Protein AF-A0A975HCL4-F1 (afdb_monomer)

Solvent-accessible surface area (backbone atoms only — not comparable to full-atom values): 9875 Å² total; per-residue (Å²): 139,71,72,48,76,46,74,58,55,77,85,45,48,69,55,52,44,48,46,50,37,54,45,48,26,65,75,67,72,39,90,87,66,84,55,77,60,92,69,58,70,53,54,41,72,42,98,68,74,24,34,34,41,32,34,24,56,88,92,40,76,48,29,41,38,36,38,42,61,40,71,93,77,39,29,35,34,49,70,57,72,40,60,43,82,95,57,55,96,69,57,57,66,62,51,54,53,50,53,52,50,54,48,34,54,74,73,70,34,45,28,39,36,35,73,40,50,67,87,40,54,70,57,51,54,51,42,46,74,74,60,35,38,85,73,46,81,68,84,64,31,33,38,30,39,31,77,53,84,72,92,65,95,70,78,94,82,86,72,74,69,92,67,74,77,132

Structure (mmCIF, N/CA/C/O backbone):
data_AF-A0A975HCL4-F1
#
_entry.id   AF-A0A975HCL4-F1
#
loop_
_atom_site.group_PDB
_atom_site.id
_atom_site.type_symbol
_atom_site.label_atom_id
_atom_site.label_alt_id
_atom_site.label_comp_id
_atom_site.label_asym_id
_atom_site.label_entity_id
_atom_site.label_seq_id
_atom_site.pdbx_PDB_ins_code
_atom_site.Cartn_x
_atom_site.Cartn_y
_atom_site.Cartn_z
_atom_site.occupancy
_atom_site.B_iso_or_equiv
_atom_site.auth_seq_id
_atom_site.auth_comp_id
_atom_site.auth_asym_id
_atom_site.auth_atom_id
_atom_site.pdbx_PDB_model_num
ATOM 1 N N . MET A 1 1 ? -18.524 -8.996 10.691 1.00 64.31 1 MET A N 1
ATOM 2 C CA . MET A 1 1 ? -18.071 -7.598 10.540 1.00 64.31 1 MET A CA 1
ATOM 3 C C . MET A 1 1 ? -17.469 -7.561 9.168 1.00 64.31 1 MET A C 1
ATOM 5 O O . MET A 1 1 ? -16.459 -8.226 8.964 1.00 64.31 1 MET A O 1
ATOM 9 N N . ASP A 1 2 ? -18.144 -6.892 8.248 1.00 88.94 2 ASP A N 1
ATOM 10 C CA 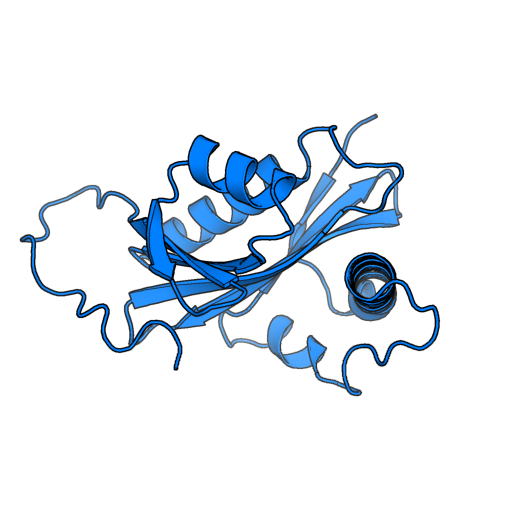. ASP A 1 2 ? -17.809 -6.995 6.836 1.00 88.94 2 ASP A CA 1
ATOM 11 C C . ASP A 1 2 ? -17.043 -5.738 6.450 1.00 88.94 2 ASP A C 1
ATOM 13 O O . ASP A 1 2 ? -17.482 -4.623 6.734 1.00 88.94 2 ASP A O 1
ATOM 17 N N . PHE A 1 3 ? -15.860 -5.943 5.879 1.00 96.25 3 PHE A N 1
ATOM 18 C CA . PHE A 1 3 ? -15.028 -4.864 5.373 1.00 96.25 3 PHE A CA 1
ATOM 19 C C . PHE A 1 3 ? -15.381 -4.604 3.912 1.00 96.25 3 PHE A C 1
ATOM 21 O O . PHE A 1 3 ? -15.496 -5.550 3.128 1.00 96.25 3 PHE A O 1
ATOM 28 N N . VAL A 1 4 ? -15.514 -3.334 3.547 1.00 97.31 4 VAL A N 1
ATOM 29 C CA . VAL A 1 4 ? -15.662 -2.904 2.152 1.00 97.31 4 VAL A CA 1
ATOM 30 C C . VAL A 1 4 ? -14.304 -2.430 1.655 1.00 97.31 4 VAL A C 1
ATOM 32 O O . VAL A 1 4 ? -13.605 -1.721 2.368 1.00 97.31 4 VAL A O 1
ATOM 35 N N . TYR A 1 5 ? -13.919 -2.832 0.446 1.00 98.38 5 TYR A N 1
ATOM 36 C CA . TYR A 1 5 ? -12.648 -2.442 -0.160 1.00 98.38 5 TYR A CA 1
ATOM 37 C C . TYR A 1 5 ? -12.920 -1.658 -1.434 1.00 98.38 5 TYR A C 1
ATOM 39 O O . TYR A 1 5 ? -13.691 -2.111 -2.282 1.00 98.38 5 TYR A O 1
ATO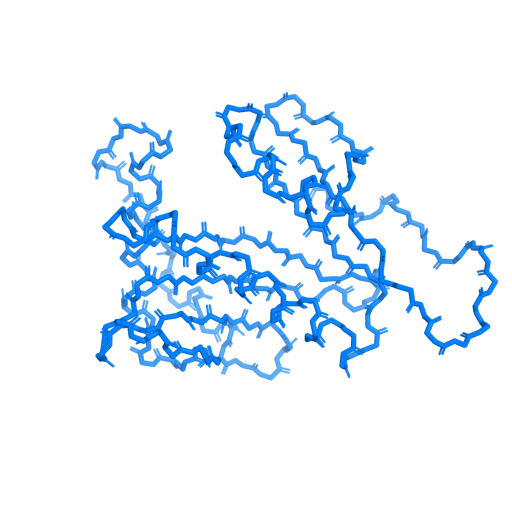M 47 N N . ARG A 1 6 ? -12.289 -0.495 -1.572 1.00 97.75 6 ARG A N 1
ATOM 48 C CA . ARG A 1 6 ? -12.497 0.400 -2.715 1.00 97.75 6 ARG A CA 1
ATOM 49 C C . ARG A 1 6 ? -11.274 1.271 -2.960 1.00 97.75 6 ARG A C 1
ATOM 51 O O . ARG A 1 6 ? -10.410 1.392 -2.090 1.00 97.75 6 ARG A O 1
ATOM 58 N N . LYS A 1 7 ? -11.209 1.882 -4.145 1.00 98.00 7 LYS A N 1
ATOM 59 C CA . LYS A 1 7 ? -10.289 3.000 -4.376 1.00 98.00 7 LYS A CA 1
ATOM 60 C C . LYS A 1 7 ? -10.670 4.146 -3.437 1.00 98.00 7 LYS A C 1
ATOM 62 O O . LYS A 1 7 ? -11.858 4.372 -3.185 1.00 98.00 7 LYS A O 1
ATOM 67 N N . ALA A 1 8 ? -9.663 4.813 -2.897 1.00 98.12 8 ALA A N 1
ATOM 68 C CA . ALA A 1 8 ? -9.845 6.016 -2.112 1.00 98.12 8 ALA A CA 1
ATOM 69 C C . ALA A 1 8 ? -10.361 7.149 -3.002 1.00 98.12 8 ALA A C 1
ATOM 71 O O . ALA A 1 8 ? -10.004 7.252 -4.177 1.00 98.12 8 ALA A O 1
ATOM 72 N N . GLU A 1 9 ? -11.157 8.021 -2.409 1.00 97.06 9 GLU A N 1
ATOM 73 C CA . GLU A 1 9 ? -11.571 9.292 -2.985 1.00 97.06 9 GLU A CA 1
ATOM 74 C C . GLU A 1 9 ? -10.890 10.428 -2.216 1.00 97.06 9 GLU A C 1
ATOM 76 O O . GLU A 1 9 ? -10.424 10.247 -1.089 1.00 97.06 9 GLU A O 1
ATOM 81 N N . SER A 1 10 ? -10.843 11.630 -2.793 1.00 96.81 10 SER A N 1
ATOM 82 C CA . SER A 1 10 ? -10.151 12.763 -2.163 1.00 96.81 10 SER A CA 1
ATOM 83 C C . SER A 1 10 ? -10.709 13.119 -0.779 1.00 96.81 10 SER A C 1
ATOM 85 O O . SER A 1 10 ? -9.964 13.602 0.077 1.00 96.81 10 SER A O 1
ATOM 87 N N . SER A 1 11 ? -11.984 12.814 -0.513 1.00 96.94 11 SER A N 1
ATOM 88 C CA . SER A 1 11 ? -12.618 12.962 0.801 1.00 96.94 11 SER A CA 1
ATOM 89 C C . SER A 1 11 ? -12.059 12.034 1.883 1.00 96.94 11 SER A C 1
ATOM 91 O O . SER A 1 11 ? -12.224 12.342 3.060 1.00 96.94 11 SER A O 1
ATOM 93 N N . ASP A 1 12 ? -11.377 10.942 1.524 1.00 97.88 12 ASP A N 1
ATOM 94 C CA . ASP A 1 12 ? -10.737 10.029 2.483 1.00 97.88 12 ASP A CA 1
ATOM 95 C C . ASP A 1 12 ? -9.401 10.573 3.013 1.00 97.88 12 ASP A C 1
ATOM 97 O O . ASP A 1 12 ? -8.881 10.076 4.016 1.00 97.88 12 ASP A O 1
ATOM 101 N N . SER A 1 13 ? -8.841 11.606 2.368 1.00 97.81 13 SER A N 1
ATOM 102 C CA . SER A 1 13 ? -7.515 12.158 2.683 1.00 97.81 13 SER A CA 1
ATOM 103 C C . SER A 1 13 ? -7.295 12.466 4.168 1.00 97.81 13 SER A C 1
ATOM 105 O O . SER A 1 13 ? -6.233 12.100 4.676 1.00 97.81 13 SER A O 1
ATOM 107 N N . PRO A 1 14 ? -8.247 13.085 4.904 1.00 97.31 14 PRO A N 1
ATOM 108 C CA . PRO A 1 14 ? -8.058 13.345 6.328 1.00 97.31 14 PRO A CA 1
ATOM 109 C C . PRO A 1 14 ? -7.829 12.057 7.120 1.00 97.31 14 PRO A C 1
ATOM 111 O O . PRO A 1 14 ? -6.905 11.990 7.929 1.00 97.31 14 PRO A O 1
ATOM 114 N N . ARG A 1 15 ? -8.610 11.007 6.837 1.00 97.75 15 ARG A N 1
ATOM 115 C CA . ARG A 1 15 ? -8.509 9.7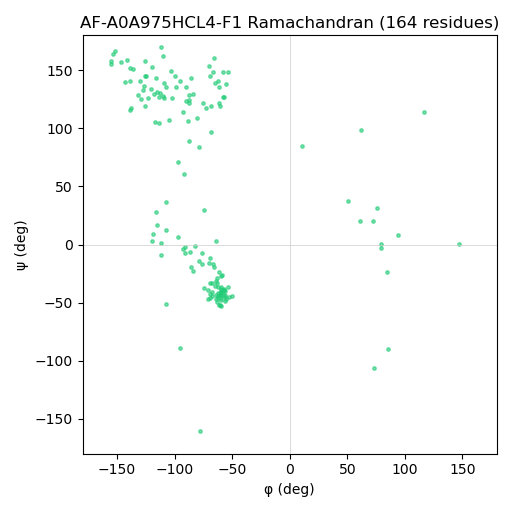47 7.573 1.00 97.75 15 ARG A CA 1
ATOM 116 C C . ARG A 1 15 ? -7.272 8.942 7.183 1.00 97.75 15 ARG A C 1
ATOM 118 O O . ARG A 1 15 ? -6.616 8.368 8.049 1.00 97.75 15 ARG A O 1
ATOM 125 N N . ILE A 1 16 ? -6.896 8.954 5.905 1.00 98.25 16 ILE A N 1
ATOM 126 C CA . ILE A 1 16 ? -5.632 8.367 5.434 1.00 98.25 16 ILE A CA 1
ATOM 127 C C . ILE A 1 16 ? -4.440 9.043 6.128 1.00 98.25 16 ILE A C 1
ATOM 129 O O . ILE A 1 16 ? -3.561 8.360 6.652 1.00 98.25 16 ILE A O 1
ATOM 133 N N . ALA A 1 17 ? -4.434 10.377 6.213 1.00 97.56 17 ALA A N 1
ATOM 134 C CA . ALA A 1 17 ? -3.372 11.121 6.889 1.00 97.56 17 ALA A CA 1
ATOM 135 C C . ALA A 1 17 ? -3.285 10.802 8.394 1.00 97.56 17 ALA A C 1
ATOM 137 O O . ALA A 1 17 ? -2.193 10.790 8.967 1.00 97.56 17 ALA A O 1
ATOM 138 N N . GLU A 1 18 ? -4.413 10.520 9.048 1.00 96.88 18 GLU A N 1
ATOM 139 C CA . GLU A 1 18 ? -4.433 10.052 10.436 1.00 96.88 18 GLU A CA 1
ATOM 140 C C . GLU A 1 18 ? -3.881 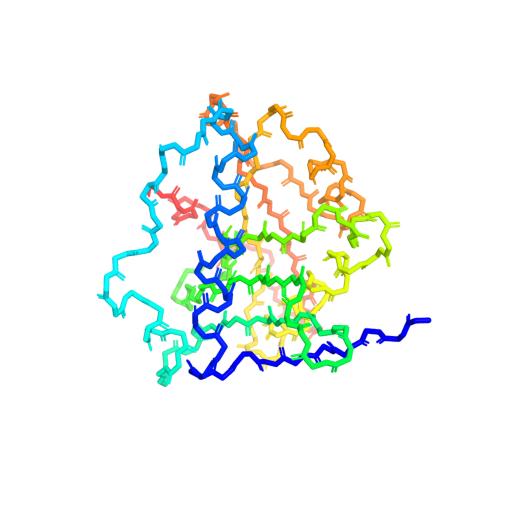8.632 10.584 1.00 96.88 18 GLU A C 1
ATOM 142 O O . GLU A 1 18 ? -3.028 8.414 11.444 1.00 96.88 18 GLU A O 1
ATOM 147 N N . LEU A 1 19 ? -4.296 7.690 9.730 1.00 97.38 19 LEU A N 1
ATOM 148 C CA . LEU A 1 19 ? -3.767 6.320 9.716 1.00 97.38 19 LEU A CA 1
ATOM 149 C C . LEU A 1 19 ? -2.259 6.287 9.445 1.00 97.38 19 LEU A C 1
ATOM 151 O O . LEU A 1 19 ? -1.542 5.465 10.021 1.00 97.38 19 LEU A O 1
ATOM 155 N N . PHE A 1 20 ? -1.769 7.187 8.591 1.00 96.88 20 PHE A N 1
ATOM 156 C CA . PHE A 1 20 ? -0.342 7.361 8.349 1.00 96.88 20 PHE A CA 1
ATOM 157 C C . PHE A 1 20 ? 0.372 7.839 9.618 1.00 96.88 20 PHE A C 1
ATOM 159 O O . PHE A 1 20 ? 1.353 7.237 10.045 1.00 96.88 20 PHE A O 1
ATOM 166 N N . LYS A 1 21 ? -0.165 8.844 10.321 1.00 96.38 21 LYS A N 1
ATOM 167 C CA . LYS A 1 21 ? 0.387 9.264 11.621 1.00 96.38 21 LYS A CA 1
ATOM 168 C C . LYS A 1 21 ? 0.342 8.135 12.657 1.00 96.38 21 LYS A C 1
ATOM 170 O O . LYS A 1 21 ? 1.318 7.954 13.373 1.00 96.38 21 LYS A O 1
ATOM 175 N N . GLU A 1 22 ? -0.742 7.360 12.745 1.00 94.19 22 GLU A N 1
ATOM 176 C CA . GLU A 1 22 ? -0.821 6.169 13.615 1.00 94.19 22 GLU A CA 1
ATOM 177 C C . GLU A 1 22 ? 0.305 5.166 13.312 1.00 94.19 22 GLU A C 1
ATOM 179 O O . GLU A 1 22 ? 0.949 4.648 14.233 1.00 94.19 22 GLU A O 1
ATOM 184 N N . MET A 1 23 ? 0.578 4.928 12.026 1.00 92.06 23 MET A N 1
ATOM 185 C CA . MET A 1 23 ? 1.680 4.082 11.571 1.00 92.06 23 MET A CA 1
ATOM 186 C C . MET A 1 23 ? 3.032 4.639 12.027 1.00 92.06 23 MET A C 1
ATOM 188 O O . MET A 1 23 ? 3.782 3.926 12.694 1.00 92.06 23 MET A O 1
ATOM 192 N N . LEU A 1 24 ? 3.319 5.918 11.758 1.00 92.81 24 LEU A N 1
ATOM 193 C CA . LEU A 1 24 ? 4.583 6.551 12.150 1.00 92.81 24 LEU A CA 1
ATOM 194 C C . LEU A 1 24 ? 4.798 6.522 13.668 1.00 92.81 24 LEU A C 1
ATOM 196 O O . LEU A 1 24 ? 5.896 6.218 14.125 1.00 92.81 24 LEU A O 1
ATOM 200 N N . ARG A 1 25 ? 3.751 6.775 14.466 1.00 93.25 25 ARG A N 1
ATOM 201 C CA . ARG A 1 25 ? 3.839 6.694 15.937 1.00 93.25 25 ARG A CA 1
ATOM 202 C C . ARG A 1 25 ? 4.180 5.286 16.408 1.00 93.25 25 ARG A C 1
ATOM 204 O O . ARG A 1 25 ? 4.918 5.120 17.377 1.00 93.25 25 ARG A O 1
ATOM 211 N N . THR A 1 26 ? 3.649 4.276 15.718 1.00 87.12 26 THR A N 1
ATOM 212 C CA . THR A 1 26 ? 3.941 2.870 16.008 1.00 87.12 26 THR A CA 1
ATOM 213 C C . THR A 1 26 ? 5.396 2.532 15.681 1.00 87.12 26 THR A C 1
ATOM 215 O O . THR A 1 26 ? 6.048 1.880 16.490 1.00 87.12 26 THR A O 1
ATOM 218 N N . ILE A 1 27 ? 5.902 2.982 14.528 1.00 86.06 27 ILE A N 1
ATOM 219 C CA . ILE A 1 27 ? 7.262 2.683 14.049 1.00 86.06 27 ILE A CA 1
ATOM 220 C C . ILE A 1 27 ? 8.322 3.419 14.876 1.00 86.06 27 ILE A C 1
ATOM 222 O O . ILE A 1 27 ? 9.307 2.820 15.298 1.00 86.06 27 ILE A O 1
ATOM 226 N N . TYR A 1 28 ? 8.124 4.713 15.128 1.00 87.44 28 TYR A N 1
ATOM 227 C CA . TYR A 1 28 ? 9.109 5.556 15.811 1.00 87.44 28 TYR A CA 1
ATOM 228 C C . TYR A 1 28 ? 8.933 5.611 17.330 1.00 87.44 28 TYR A C 1
ATOM 230 O O . TYR A 1 28 ? 9.715 6.273 18.009 1.00 87.44 28 TYR A O 1
ATOM 238 N N . HIS A 1 29 ? 7.910 4.944 17.872 1.00 88.12 29 HIS A N 1
ATOM 239 C CA . HIS A 1 29 ? 7.593 4.939 19.303 1.00 88.12 29 HIS A CA 1
ATOM 240 C C . HIS A 1 29 ? 7.512 6.351 19.917 1.00 88.12 29 HIS A C 1
ATOM 242 O O . HIS A 1 29 ? 7.914 6.578 21.058 1.00 88.12 29 HIS A O 1
ATOM 248 N N . THR A 1 30 ? 6.976 7.310 19.159 1.00 91.94 30 THR A N 1
ATOM 249 C CA . THR A 1 30 ? 6.819 8.713 19.565 1.00 91.94 30 THR A CA 1
ATOM 250 C C . THR A 1 30 ? 5.445 9.230 19.168 1.00 91.94 30 THR A C 1
ATOM 252 O O . THR A 1 30 ? 4.876 8.787 18.178 1.00 91.94 30 THR A O 1
ATOM 255 N N . ASN A 1 31 ? 4.913 10.188 19.926 1.00 90.06 31 ASN A N 1
ATOM 256 C CA . ASN A 1 31 ? 3.682 10.895 19.562 1.00 90.06 31 ASN A CA 1
ATOM 257 C C . ASN A 1 31 ? 3.939 12.097 18.642 1.00 90.06 31 ASN A C 1
ATOM 259 O O . ASN A 1 31 ? 3.008 12.556 17.975 1.00 90.06 31 ASN A O 1
ATOM 263 N N . ASP A 1 32 ? 5.181 12.584 18.612 1.00 94.19 32 ASP A N 1
ATOM 264 C CA . ASP A 1 32 ? 5.611 13.712 17.793 1.00 94.19 32 ASP A CA 1
ATOM 265 C C . ASP A 1 32 ? 6.026 13.212 16.406 1.00 94.19 32 ASP A C 1
ATOM 267 O O . ASP A 1 32 ? 7.166 12.808 16.180 1.00 94.19 32 ASP A O 1
ATOM 271 N N . VAL A 1 33 ? 5.049 13.148 15.499 1.00 93.88 33 VAL A N 1
ATOM 272 C CA . VAL A 1 33 ? 5.245 12.711 14.114 1.00 93.88 33 VAL A CA 1
ATOM 273 C C . VAL A 1 33 ? 4.700 13.754 13.150 1.00 93.88 33 VAL A C 1
ATOM 275 O O . VAL A 1 33 ? 3.588 14.270 13.316 1.00 93.88 33 VAL A O 1
ATOM 278 N N . LYS A 1 34 ? 5.464 14.024 12.092 1.00 94.12 34 LYS A N 1
ATOM 279 C CA . LYS A 1 34 ? 5.000 14.809 10.949 1.00 94.12 34 LYS A CA 1
ATOM 280 C C . LYS A 1 34 ? 4.326 13.850 9.966 1.00 94.12 34 LYS A C 1
ATOM 282 O O . LYS A 1 34 ? 4.936 12.875 9.550 1.00 94.12 34 LYS A O 1
ATOM 287 N N . GLY A 1 35 ? 3.055 14.099 9.652 1.00 94.56 35 GLY A N 1
ATOM 288 C CA . GLY A 1 35 ? 2.353 13.349 8.607 1.00 94.56 35 GLY A CA 1
ATOM 289 C C . GLY A 1 35 ? 2.746 13.836 7.212 1.00 94.56 35 GLY A C 1
ATOM 290 O O . GLY A 1 35 ? 3.756 14.521 7.052 1.00 94.56 35 GLY A O 1
ATOM 291 N N . TYR A 1 36 ? 1.905 13.535 6.226 1.00 95.00 36 TYR A N 1
ATOM 292 C CA . TYR A 1 36 ? 2.049 14.085 4.882 1.00 95.00 36 TYR A CA 1
ATOM 293 C C . TYR A 1 36 ? 2.129 15.612 4.877 1.00 95.00 36 TYR A C 1
ATOM 295 O O . TYR A 1 36 ? 1.516 16.286 5.711 1.00 95.00 36 TYR A O 1
ATOM 303 N N . GLU A 1 37 ? 2.868 16.145 3.909 1.00 95.19 37 GLU A N 1
ATOM 304 C CA . GLU A 1 37 ? 2.830 17.569 3.594 1.00 95.19 37 GLU A CA 1
ATOM 305 C C . GLU A 1 37 ? 1.490 17.943 2.952 1.00 95.19 37 GLU A C 1
ATOM 307 O O . GLU A 1 37 ? 0.823 17.110 2.328 1.00 95.19 37 GLU A O 1
ATOM 312 N N . ASP A 1 38 ? 1.089 19.204 3.109 1.00 93.00 38 ASP A N 1
ATOM 313 C CA . ASP A 1 38 ? -0.181 19.691 2.579 1.00 93.00 38 ASP A CA 1
ATOM 314 C C . ASP A 1 38 ? -0.253 19.473 1.061 1.00 93.00 38 ASP A C 1
ATOM 316 O O . ASP A 1 38 ? 0.628 19.872 0.302 1.00 93.00 38 ASP A O 1
ATOM 320 N N . GLY A 1 39 ? -1.325 18.817 0.615 1.00 93.25 39 GLY A N 1
ATOM 321 C CA . GLY A 1 39 ? -1.554 18.513 -0.796 1.00 93.25 39 GLY A CA 1
ATOM 322 C C . GLY A 1 39 ? -0.775 17.317 -1.350 1.00 93.25 39 GLY A C 1
ATOM 323 O O . GLY A 1 39 ? -1.043 16.943 -2.489 1.00 93.25 39 GLY A O 1
ATOM 324 N N . TYR A 1 40 ? 0.103 16.665 -0.575 1.00 94.88 40 TYR A N 1
ATOM 325 C CA . TYR A 1 40 ? 0.836 15.471 -1.026 1.00 94.88 40 TYR A CA 1
ATOM 326 C C . TYR A 1 40 ? -0.101 14.393 -1.582 1.00 94.88 40 TYR A C 1
ATOM 328 O O . TYR A 1 40 ? 0.127 13.863 -2.666 1.00 94.88 40 TYR A O 1
ATOM 336 N N . LEU A 1 41 ? -1.211 14.123 -0.883 1.00 96.88 41 LEU A N 1
ATOM 337 C CA . LEU A 1 41 ? -2.162 13.083 -1.279 1.00 96.88 41 LEU A CA 1
ATOM 338 C C . LEU A 1 41 ? -2.899 13.385 -2.596 1.00 96.88 41 LEU A C 1
ATOM 340 O O . LEU A 1 41 ? -3.424 12.462 -3.211 1.00 96.88 41 LEU A O 1
ATOM 344 N N . ASN A 1 42 ? -2.904 14.636 -3.075 1.00 95.56 42 ASN A N 1
ATOM 345 C CA . ASN A 1 42 ? -3.608 15.015 -4.305 1.00 95.56 42 ASN A CA 1
ATOM 346 C C . ASN A 1 42 ? -3.103 14.246 -5.534 1.00 95.56 42 ASN A C 1
ATOM 348 O O . ASN A 1 42 ? -3.881 14.017 -6.460 1.00 95.56 42 ASN A O 1
ATOM 352 N N . ARG A 1 43 ? -1.835 13.804 -5.533 1.00 94.88 43 ARG A N 1
ATOM 353 C CA . ARG A 1 43 ? -1.260 12.990 -6.618 1.00 94.88 43 ARG A CA 1
ATOM 354 C C . ARG A 1 43 ? -2.056 11.703 -6.863 1.00 94.88 43 ARG A C 1
ATOM 356 O O . ARG A 1 43 ? -2.305 11.364 -8.016 1.00 94.88 43 ARG A O 1
ATOM 363 N N . PHE A 1 44 ? -2.548 11.062 -5.799 1.00 96.81 44 PH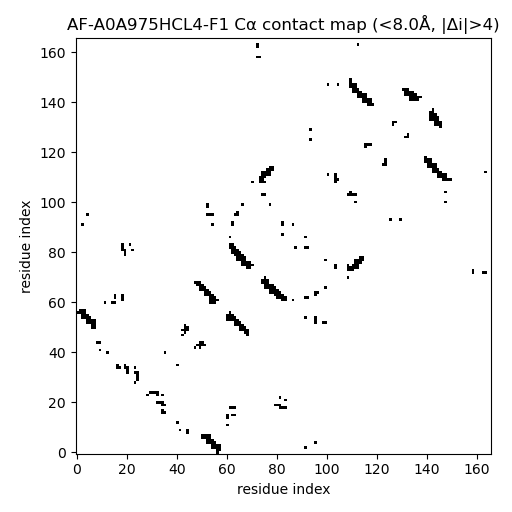E A N 1
ATOM 364 C CA . PHE A 1 44 ? -3.294 9.798 -5.859 1.00 96.81 44 PHE A CA 1
ATOM 365 C C . PHE A 1 44 ? -4.744 9.962 -6.344 1.00 96.81 44 PHE A C 1
ATOM 367 O O . PHE A 1 44 ? -5.438 8.972 -6.559 1.00 96.81 44 PHE A O 1
ATOM 374 N N . PHE A 1 45 ? -5.213 11.204 -6.506 1.00 95.94 45 PHE A N 1
ATOM 375 C CA . PHE A 1 45 ? -6.557 11.537 -6.995 1.00 95.94 45 PHE A CA 1
ATOM 376 C C . PHE A 1 45 ? -6.516 12.268 -8.345 1.00 95.94 45 PHE A C 1
ATOM 378 O O . PHE A 1 45 ? -7.486 12.915 -8.738 1.00 95.94 45 PHE A O 1
ATOM 385 N N . SER A 1 46 ? -5.377 12.187 -9.034 1.00 90.50 46 SER A N 1
ATOM 386 C CA . SER A 1 46 ? -5.134 12.765 -10.355 1.00 90.50 46 SER A CA 1
ATOM 387 C C . SER A 1 46 ? -4.978 11.664 -11.412 1.00 90.50 46 SER A C 1
ATOM 389 O O . SER A 1 46 ? -4.850 10.488 -11.074 1.00 90.50 46 SER A O 1
ATOM 391 N N . ASP A 1 47 ? -4.947 12.019 -12.698 1.00 82.56 47 ASP A N 1
ATOM 392 C CA . ASP A 1 47 ? -4.885 11.057 -13.816 1.00 82.56 47 ASP A CA 1
ATOM 393 C C . ASP A 1 47 ? -3.498 10.384 -14.017 1.00 82.56 47 ASP A C 1
ATOM 395 O O . ASP A 1 47 ? -3.125 10.013 -15.129 1.00 82.56 47 ASP A O 1
ATOM 399 N N . GLY A 1 48 ? -2.712 10.207 -12.948 1.00 83.06 48 GLY A N 1
ATOM 400 C CA . GLY A 1 48 ? -1.329 9.704 -12.989 1.00 83.06 48 GLY A CA 1
ATOM 401 C C . GLY A 1 48 ? -1.159 8.186 -12.856 1.00 83.06 48 GLY A C 1
ATOM 402 O O . GLY A 1 48 ? -0.053 7.683 -13.016 1.00 83.06 48 GLY A O 1
ATOM 403 N N . GLY A 1 49 ? -2.228 7.441 -12.566 1.00 90.62 49 GLY A N 1
ATOM 404 C CA . GLY A 1 49 ? -2.175 5.992 -12.329 1.00 90.62 49 GLY A CA 1
ATOM 405 C C . GLY A 1 49 ? -1.815 5.601 -10.892 1.00 90.62 49 GLY A C 1
ATOM 406 O O . GLY A 1 49 ? -2.225 4.524 -10.453 1.00 90.62 49 GLY A O 1
ATOM 407 N N . ASP A 1 50 ? -1.136 6.472 -10.147 1.00 96.75 50 ASP A N 1
ATOM 408 C CA . ASP A 1 50 ? -1.011 6.367 -8.692 1.00 96.75 50 ASP A CA 1
ATOM 409 C C . ASP A 1 50 ? -2.400 6.292 -8.054 1.00 96.75 50 ASP A C 1
ATOM 411 O O . ASP A 1 50 ? -3.320 7.015 -8.447 1.00 96.75 50 ASP A O 1
ATOM 415 N N . LEU A 1 51 ? -2.570 5.419 -7.064 1.00 97.81 51 LEU A N 1
ATOM 416 C CA . LEU A 1 51 ? -3.838 5.307 -6.351 1.00 97.81 51 LEU A CA 1
ATOM 417 C C . LEU A 1 51 ? -3.656 4.814 -4.923 1.00 97.81 51 LEU A C 1
ATOM 419 O O . LEU A 1 51 ? -2.616 4.278 -4.551 1.00 97.81 51 LEU A O 1
ATOM 423 N N . ILE A 1 52 ? -4.714 4.952 -4.133 1.00 98.69 52 ILE A N 1
ATOM 424 C CA . ILE A 1 52 ? -4.803 4.366 -2.799 1.00 98.69 52 ILE A CA 1
ATOM 425 C C . ILE A 1 52 ? -6.000 3.420 -2.775 1.00 98.69 52 ILE A C 1
ATOM 427 O O . ILE A 1 52 ? -7.090 3.777 -3.225 1.00 98.69 52 ILE A O 1
ATOM 431 N N . TYR A 1 53 ? -5.817 2.219 -2.233 1.00 98.81 53 TYR A N 1
ATOM 432 C CA . TYR A 1 53 ? -6.932 1.372 -1.812 1.00 98.81 53 TYR A CA 1
ATOM 433 C C . TYR A 1 53 ? -7.193 1.564 -0.324 1.00 98.81 53 TYR A C 1
ATOM 435 O O . TYR A 1 53 ? -6.254 1.632 0.464 1.00 98.81 53 TYR A O 1
ATOM 443 N N . VAL A 1 54 ? -8.467 1.597 0.064 1.00 98.75 54 VAL A N 1
ATOM 444 C CA . VAL A 1 54 ? -8.903 1.661 1.464 1.00 98.75 54 VAL A CA 1
ATOM 445 C C . VAL A 1 54 ? -9.752 0.452 1.830 1.00 98.75 54 VAL A C 1
ATOM 447 O O . VAL A 1 54 ? -10.425 -0.134 0.977 1.00 98.75 54 VAL A O 1
ATOM 450 N N . ALA A 1 55 ? -9.726 0.093 3.113 1.00 98.62 55 ALA A N 1
ATOM 451 C CA . ALA A 1 55 ? -10.703 -0.806 3.710 1.00 98.62 55 ALA A CA 1
ATOM 452 C C . ALA A 1 55 ? -11.567 -0.040 4.713 1.00 98.62 55 ALA A C 1
ATOM 454 O O . ALA A 1 55 ? -11.047 0.637 5.603 1.00 98.62 55 ALA A O 1
ATOM 455 N N . GLU A 1 56 ? -12.880 -0.189 4.590 1.00 97.62 56 GLU A N 1
ATOM 456 C CA . GLU A 1 56 ? -13.870 0.454 5.440 1.00 97.62 56 GLU A CA 1
ATOM 457 C C . GLU A 1 56 ? -14.550 -0.554 6.356 1.00 97.62 56 GLU A C 1
ATOM 459 O O . GLU A 1 56 ? -14.929 -1.647 5.932 1.00 97.62 56 GLU A O 1
ATOM 464 N N . LEU A 1 57 ? -14.763 -0.157 7.608 1.00 96.62 57 LEU A N 1
ATOM 465 C CA . LEU A 1 57 ? -15.646 -0.845 8.539 1.00 96.62 57 LEU A CA 1
ATOM 466 C C . LEU A 1 57 ? -16.830 0.076 8.849 1.00 96.62 57 LEU A C 1
ATOM 468 O O . LEU A 1 57 ? -16.711 1.051 9.590 1.00 96.62 57 LEU A O 1
ATOM 472 N N . GLY A 1 58 ? -17.990 -0.219 8.260 1.00 92.75 58 GLY A N 1
ATOM 473 C CA . GLY A 1 58 ? -19.137 0.688 8.308 1.00 92.75 58 GLY A CA 1
ATOM 474 C C . GLY A 1 58 ? -18.919 1.899 7.399 1.00 92.75 58 GLY A C 1
ATOM 475 O O . GLY A 1 58 ? -19.035 1.767 6.189 1.00 92.75 58 GLY A O 1
ATOM 476 N N . LYS A 1 59 ? -18.638 3.070 7.981 1.00 89.69 59 LYS A N 1
ATOM 477 C CA . LYS A 1 59 ? -18.327 4.319 7.248 1.00 89.69 59 LYS A CA 1
ATOM 478 C C . LYS A 1 59 ? -16.930 4.860 7.553 1.00 89.69 59 LYS A C 1
ATOM 480 O O . LYS A 1 59 ? -16.626 5.997 7.218 1.00 89.69 59 LYS A O 1
ATOM 485 N N . GLU A 1 60 ? -16.129 4.068 8.254 1.00 95.19 60 GLU A N 1
ATOM 486 C CA . GLU A 1 60 ? -14.827 4.480 8.750 1.00 95.19 60 GLU A CA 1
ATOM 487 C C . GLU A 1 60 ? -13.731 3.762 7.973 1.00 95.19 60 GLU A C 1
ATOM 489 O O . GLU A 1 60 ? -13.725 2.529 7.913 1.00 95.19 60 GLU A O 1
ATOM 494 N N . VAL A 1 61 ? -12.792 4.523 7.413 1.00 98.25 61 VAL A N 1
ATOM 495 C CA . VAL A 1 61 ? -11.583 3.968 6.798 1.00 98.25 61 VAL A CA 1
ATOM 496 C C . VAL A 1 61 ? -10.655 3.480 7.912 1.00 98.25 61 VAL A C 1
ATOM 498 O O . VAL A 1 61 ? -10.193 4.250 8.750 1.00 98.25 61 VAL A O 1
ATOM 501 N N . VAL A 1 62 ? -10.385 2.175 7.928 1.00 98.25 62 VAL A N 1
ATOM 502 C CA . VAL A 1 62 ? -9.592 1.500 8.973 1.00 98.25 62 VAL A CA 1
ATOM 503 C C . VAL A 1 62 ? -8.248 0.976 8.468 1.00 98.25 62 VAL A C 1
ATOM 505 O O . VAL A 1 62 ? -7.419 0.523 9.259 1.00 98.25 62 VAL A O 1
ATOM 508 N N . ALA A 1 63 ? -8.030 1.008 7.155 1.00 98.44 63 ALA A N 1
ATOM 509 C CA . ALA A 1 63 ? -6.765 0.659 6.531 1.00 98.44 63 ALA A CA 1
ATOM 510 C C . ALA A 1 63 ? -6.620 1.340 5.173 1.00 98.44 63 ALA A C 1
ATOM 512 O O . ALA A 1 63 ? -7.624 1.608 4.509 1.00 98.44 63 ALA A O 1
ATOM 513 N N . PHE A 1 64 ? -5.379 1.537 4.742 1.00 98.69 64 PHE A N 1
ATOM 514 C CA . PHE A 1 64 ? -5.064 2.002 3.398 1.00 98.69 64 PHE A CA 1
ATOM 515 C C . PHE A 1 64 ? -3.753 1.397 2.890 1.00 98.69 64 PHE A C 1
ATOM 517 O O . PHE A 1 64 ? -2.913 0.986 3.690 1.00 98.69 64 PHE A O 1
ATOM 524 N N . LEU A 1 65 ? -3.603 1.353 1.568 1.00 98.69 65 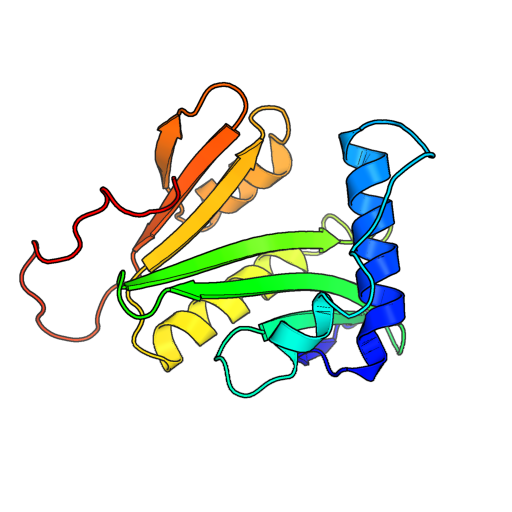LEU A N 1
ATOM 525 C CA . LEU A 1 65 ? -2.379 0.998 0.854 1.00 98.69 65 LEU A CA 1
ATOM 526 C C . LEU A 1 65 ? -2.204 1.964 -0.323 1.00 98.69 65 LEU A C 1
ATOM 528 O O . LEU A 1 65 ? -3.067 1.980 -1.207 1.00 98.69 65 LEU A O 1
ATOM 532 N N . SER A 1 66 ? -1.129 2.753 -0.335 1.00 98.44 66 SER A N 1
ATOM 533 C CA . SER A 1 66 ? -0.758 3.581 -1.485 1.00 98.44 66 SER A CA 1
ATOM 534 C C . SER A 1 66 ? 0.069 2.793 -2.499 1.00 98.44 66 SER A C 1
ATOM 536 O O . SER A 1 66 ? 0.856 1.906 -2.159 1.00 98.44 66 SER A O 1
ATOM 538 N N . ILE A 1 67 ? -0.172 3.095 -3.772 1.00 98.38 67 ILE A N 1
ATOM 539 C CA . ILE A 1 67 ? 0.456 2.455 -4.920 1.00 98.38 67 ILE A CA 1
ATOM 540 C C . ILE A 1 67 ? 0.993 3.548 -5.829 1.00 98.38 67 ILE A C 1
ATOM 542 O O . ILE A 1 67 ? 0.231 4.407 -6.280 1.00 98.38 67 ILE A O 1
ATOM 546 N N . GLU A 1 68 ? 2.282 3.462 -6.131 1.00 97.38 68 GLU A N 1
ATOM 547 C CA . GLU A 1 68 ? 2.957 4.337 -7.084 1.00 97.38 68 GLU A CA 1
ATOM 548 C C . GLU A 1 68 ? 3.278 3.570 -8.368 1.00 97.38 68 GLU A C 1
ATOM 550 O O . GLU A 1 68 ? 3.726 2.420 -8.321 1.00 97.38 68 GLU A O 1
ATOM 555 N N . VAL A 1 69 ? 3.022 4.171 -9.529 1.00 96.00 69 VAL A N 1
ATOM 556 C CA . VAL A 1 69 ? 3.145 3.486 -10.822 1.00 96.00 69 VAL A CA 1
ATOM 557 C C . VAL A 1 69 ? 4.407 3.923 -11.566 1.00 96.00 69 VAL A C 1
ATOM 559 O O . VAL A 1 69 ? 4.451 4.983 -12.186 1.00 96.00 69 VAL A O 1
ATOM 562 N N . TYR A 1 70 ? 5.403 3.039 -11.624 1.00 94.44 70 TYR A N 1
ATOM 563 C CA . TYR A 1 70 ? 6.644 3.230 -12.381 1.00 94.44 70 TYR A CA 1
ATOM 564 C C . TYR A 1 70 ? 6.549 2.531 -13.738 1.00 94.44 70 TYR A C 1
ATOM 566 O O . TYR A 1 70 ? 7.161 1.493 -14.002 1.00 94.44 70 TYR A O 1
ATOM 574 N N . LYS A 1 71 ? 5.719 3.096 -14.622 1.00 90.88 71 LYS A N 1
ATOM 575 C CA . LYS A 1 71 ? 5.372 2.475 -15.910 1.00 90.88 71 LYS A CA 1
ATOM 576 C C . LYS A 1 71 ? 6.583 2.236 -16.816 1.00 90.88 71 LYS A C 1
ATOM 578 O O . LYS A 1 71 ? 6.634 1.204 -17.480 1.00 90.88 71 LYS A O 1
ATOM 583 N N . GLU A 1 72 ? 7.525 3.177 -16.860 1.00 89.75 72 GLU A N 1
ATOM 584 C CA . GLU A 1 72 ? 8.724 3.072 -17.705 1.00 89.75 72 GLU A CA 1
ATOM 585 C C . GLU A 1 72 ? 9.686 1.983 -17.217 1.00 89.75 72 GLU A C 1
ATOM 587 O O . GLU A 1 72 ? 10.305 1.303 -18.032 1.00 89.75 72 GLU A O 1
ATOM 592 N N . ASP A 1 73 ? 9.749 1.763 -15.903 1.00 90.56 73 ASP A N 1
ATOM 593 C CA . ASP A 1 73 ? 10.605 0.749 -15.281 1.00 90.56 73 ASP A CA 1
ATOM 594 C C . ASP A 1 73 ? 9.897 -0.604 -15.080 1.00 90.56 73 ASP A C 1
ATOM 596 O O . ASP A 1 73 ? 10.512 -1.588 -14.655 1.00 90.56 73 ASP A O 1
ATOM 600 N N . GLY A 1 74 ? 8.602 -0.675 -15.401 1.00 93.31 74 GLY A N 1
ATOM 601 C CA . GLY A 1 74 ? 7.830 -1.912 -15.434 1.00 93.31 74 GLY A CA 1
ATOM 602 C C . GLY A 1 74 ? 7.442 -2.461 -14.062 1.00 93.31 74 GLY A C 1
ATOM 603 O O . GLY A 1 74 ? 7.310 -3.679 -13.929 1.00 93.31 74 GLY A O 1
ATOM 604 N N . TYR A 1 75 ? 7.224 -1.603 -13.062 1.00 95.50 75 TYR A N 1
ATOM 605 C CA . TYR A 1 75 ? 6.739 -2.029 -11.748 1.00 95.50 75 TYR A CA 1
ATOM 606 C C . TYR A 1 75 ? 5.737 -1.053 -11.124 1.00 95.50 75 TYR A C 1
ATOM 608 O O . TYR A 1 75 ? 5.665 0.119 -11.490 1.00 95.50 75 TYR A O 1
ATOM 616 N N . ILE A 1 76 ? 4.945 -1.553 -10.176 1.00 97.56 76 ILE A N 1
ATOM 617 C CA . ILE A 1 76 ? 4.288 -0.704 -9.179 1.00 97.56 76 ILE A CA 1
ATOM 618 C C . ILE A 1 76 ? 5.032 -0.821 -7.851 1.00 97.56 76 ILE A C 1
ATOM 620 O O . ILE A 1 76 ? 5.586 -1.879 -7.534 1.00 97.56 76 ILE A O 1
ATOM 624 N N . TYR A 1 77 ? 5.019 0.247 -7.069 1.00 97.94 77 TYR A N 1
ATOM 625 C CA . TYR A 1 77 ? 5.611 0.286 -5.743 1.00 97.94 77 TYR A CA 1
ATOM 626 C C . TYR A 1 77 ? 4.512 0.370 -4.682 1.00 97.94 77 TYR A C 1
ATOM 628 O O . TYR A 1 77 ? 3.619 1.213 -4.777 1.00 97.94 77 TYR A O 1
ATOM 636 N N . LEU A 1 78 ? 4.550 -0.533 -3.701 1.00 98.25 78 LEU A N 1
ATOM 637 C CA . LEU A 1 78 ? 3.693 -0.467 -2.517 1.00 98.25 78 LEU A CA 1
ATOM 638 C C . LEU A 1 78 ? 4.418 0.369 -1.463 1.00 98.25 78 LEU A C 1
ATOM 640 O O . LEU A 1 78 ? 5.398 -0.109 -0.889 1.00 98.25 78 LEU A O 1
ATOM 644 N N . ASP A 1 79 ? 3.951 1.597 -1.245 1.00 94.81 79 ASP A N 1
ATOM 645 C CA . ASP A 1 79 ? 4.648 2.572 -0.400 1.00 94.81 79 ASP A CA 1
ATOM 646 C C . ASP A 1 79 ? 4.106 2.568 1.036 1.00 94.81 79 ASP A C 1
ATOM 648 O O . ASP A 1 79 ? 4.545 1.789 1.886 1.00 94.81 79 ASP A O 1
ATOM 652 N N . ASP A 1 80 ? 3.082 3.373 1.301 1.00 95.12 80 ASP A N 1
ATOM 653 C CA . ASP A 1 80 ? 2.497 3.512 2.623 1.00 95.12 80 ASP A CA 1
ATOM 654 C C . ASP A 1 80 ? 1.365 2.514 2.830 1.00 95.12 80 ASP A C 1
ATOM 656 O O . ASP A 1 80 ? 0.365 2.486 2.106 1.00 95.12 80 ASP A O 1
ATOM 660 N N . PHE A 1 81 ? 1.505 1.704 3.877 1.00 95.50 81 PHE A N 1
ATOM 661 C CA . PHE A 1 81 ? 0.573 0.633 4.182 1.00 95.50 81 PHE A CA 1
ATOM 662 C C . PHE A 1 81 ? 0.292 0.548 5.679 1.00 95.50 81 PHE A C 1
ATOM 664 O O . PHE A 1 81 ? 1.157 0.200 6.485 1.00 95.50 81 PHE A O 1
ATOM 671 N N . SER A 1 82 ? -0.960 0.805 6.057 1.00 95.38 82 SER A N 1
ATOM 672 C CA . SER A 1 82 ? -1.378 0.776 7.456 1.00 95.38 82 SER A CA 1
ATOM 673 C C . SER A 1 82 ? -2.734 0.109 7.632 1.00 95.38 82 SER A C 1
ATOM 675 O O . SER A 1 82 ? -3.666 0.311 6.855 1.00 95.38 82 SER A O 1
ATOM 677 N N . VAL A 1 83 ? -2.850 -0.667 8.710 1.00 96.12 83 VAL A N 1
ATOM 678 C CA . VAL A 1 83 ? -4.114 -1.160 9.266 1.00 96.12 83 VAL A CA 1
ATOM 679 C C . VAL A 1 83 ? -4.162 -0.697 10.717 1.00 96.12 83 VAL A C 1
ATOM 681 O O . VAL A 1 83 ? -3.232 -0.983 11.487 1.00 96.12 83 VAL A O 1
ATOM 684 N N . THR A 1 84 ? -5.242 -0.015 11.100 1.00 95.12 84 THR A N 1
ATOM 685 C CA . THR A 1 84 ? -5.431 0.444 12.482 1.00 95.12 84 THR A CA 1
ATOM 686 C C . THR A 1 84 ? -5.400 -0.734 13.461 1.00 95.12 84 THR A C 1
ATOM 688 O O . THR A 1 84 ? -5.760 -1.865 13.107 1.00 95.12 84 THR A O 1
ATOM 691 N N . ALA A 1 85 ? -4.918 -0.501 14.682 1.00 92.38 85 ALA A N 1
ATOM 692 C CA . ALA A 1 85 ? -4.540 -1.561 15.617 1.00 92.38 85 ALA A CA 1
ATOM 693 C C . ALA A 1 85 ? -5.693 -2.536 15.920 1.00 92.38 85 ALA A C 1
ATOM 695 O O . ALA A 1 85 ? -5.490 -3.752 15.940 1.00 92.38 85 ALA A O 1
ATOM 696 N N . GLU A 1 86 ? -6.916 -2.023 16.049 1.00 92.94 86 GLU A N 1
ATOM 697 C CA . GLU A 1 86 ? -8.143 -2.761 16.373 1.00 92.94 86 GLU A CA 1
ATOM 698 C C . GLU A 1 86 ? -8.615 -3.678 15.229 1.00 92.94 86 GLU A C 1
ATOM 700 O O . GLU A 1 86 ? -9.452 -4.574 15.418 1.00 92.94 86 GLU A O 1
ATOM 705 N N . CYS A 1 87 ? -8.093 -3.467 14.018 1.00 94.94 87 CYS A N 1
ATOM 706 C CA . CYS A 1 87 ? -8.467 -4.204 12.813 1.00 94.94 87 CYS A CA 1
ATOM 707 C C . CYS A 1 87 ? -7.352 -5.108 12.263 1.00 94.94 87 CYS A C 1
ATOM 709 O O . CYS A 1 87 ? -7.561 -5.803 11.264 1.00 94.94 87 CYS A O 1
ATOM 711 N N . ARG A 1 88 ? -6.190 -5.170 12.925 1.00 92.19 88 ARG A N 1
ATOM 712 C CA . ARG A 1 88 ? -5.087 -6.069 12.544 1.00 92.19 88 ARG A CA 1
ATOM 713 C C . ARG A 1 88 ? -5.462 -7.543 12.724 1.00 92.19 88 ARG A C 1
ATOM 715 O O . ARG A 1 88 ? -6.390 -7.889 13.448 1.00 92.19 88 ARG A O 1
ATOM 722 N N . ASN A 1 89 ? -4.721 -8.423 12.046 1.00 91.25 89 ASN A N 1
ATOM 723 C CA . ASN A 1 89 ? -4.902 -9.885 12.075 1.00 91.25 89 ASN A CA 1
ATOM 724 C C . ASN A 1 89 ? -6.275 -10.389 11.577 1.00 91.25 89 ASN A C 1
ATOM 726 O O . ASN A 1 89 ? -6.652 -11.524 11.852 1.00 91.25 89 ASN A O 1
ATOM 730 N N . LYS A 1 90 ? -7.007 -9.571 10.804 1.00 94.75 90 LYS A N 1
ATOM 731 C CA . LYS A 1 90 ? -8.312 -9.911 10.198 1.00 94.75 90 LYS A CA 1
ATOM 732 C C . LYS A 1 90 ? -8.253 -10.130 8.677 1.00 94.75 90 LYS A C 1
ATOM 734 O O . LYS A 1 90 ? -9.285 -10.152 8.019 1.00 94.75 90 LYS A O 1
ATOM 739 N N . GLY A 1 91 ? -7.053 -10.243 8.100 1.00 95.38 91 GLY A N 1
ATOM 740 C CA . GLY A 1 91 ? -6.852 -10.466 6.657 1.00 95.38 91 GLY A CA 1
ATOM 741 C C . GLY A 1 91 ? -6.983 -9.225 5.759 1.00 95.38 91 GLY A C 1
ATOM 742 O O . GLY A 1 91 ? -6.775 -9.337 4.555 1.00 95.38 91 GLY A O 1
ATOM 743 N N . ILE A 1 92 ? -7.257 -8.042 6.323 1.00 97.25 92 ILE A N 1
ATOM 744 C CA . ILE A 1 92 ? -7.411 -6.775 5.578 1.00 97.25 92 ILE A CA 1
ATOM 745 C C . ILE A 1 92 ? -6.17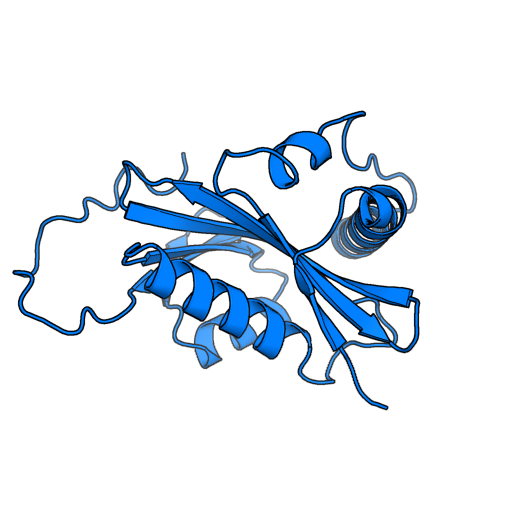6 -6.474 4.724 1.00 97.25 92 ILE A C 1
ATOM 747 O O . ILE A 1 92 ? -6.292 -6.181 3.539 1.00 97.25 92 ILE A O 1
ATOM 751 N N . GLY A 1 93 ? -4.989 -6.608 5.319 1.00 96.31 93 GLY A N 1
ATOM 752 C CA . GLY A 1 93 ? -3.726 -6.353 4.637 1.00 96.31 93 GLY A CA 1
ATOM 753 C C . GLY A 1 93 ? -3.501 -7.235 3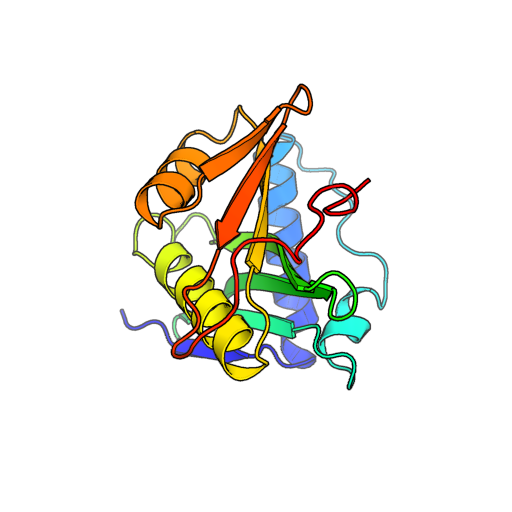.416 1.00 96.31 93 GLY A C 1
ATOM 754 O O . GLY A 1 93 ? -3.211 -6.748 2.330 1.00 96.31 93 GLY A O 1
ATOM 755 N N . THR A 1 94 ? -3.728 -8.538 3.578 1.00 97.56 94 THR A N 1
ATOM 756 C CA . THR A 1 94 ? -3.691 -9.511 2.481 1.00 97.56 94 THR A CA 1
ATOM 757 C C . THR A 1 94 ? -4.656 -9.131 1.361 1.00 97.56 94 THR A C 1
ATOM 759 O O . THR A 1 94 ? -4.309 -9.245 0.188 1.00 97.56 94 THR A O 1
ATOM 762 N N . LYS A 1 95 ? -5.855 -8.645 1.704 1.00 98.06 95 LYS A N 1
ATOM 763 C CA . LYS A 1 95 ? -6.841 -8.243 0.702 1.00 98.06 95 LYS A CA 1
ATOM 764 C C . LYS A 1 95 ? -6.443 -6.962 -0.038 1.00 98.06 95 LYS A C 1
ATOM 766 O O . LYS A 1 95 ? -6.631 -6.914 -1.248 1.00 98.06 95 LYS A O 1
ATOM 771 N N . LEU A 1 96 ? -5.863 -5.972 0.645 1.00 98.62 96 LEU A N 1
ATOM 772 C CA . LEU A 1 96 ? -5.345 -4.754 0.006 1.00 98.62 96 LEU A CA 1
ATOM 773 C C . LEU A 1 96 ? -4.184 -5.059 -0.952 1.00 98.62 96 LEU A C 1
ATOM 775 O O . LEU A 1 96 ? -4.197 -4.582 -2.081 1.00 98.62 96 LEU A O 1
ATOM 779 N N . ILE A 1 97 ? -3.240 -5.917 -0.551 1.00 98.50 97 ILE A N 1
ATOM 780 C CA . ILE A 1 97 ? -2.132 -6.345 -1.424 1.00 98.50 97 ILE A CA 1
ATOM 781 C C . ILE A 1 97 ? -2.665 -7.098 -2.651 1.00 98.50 97 ILE A C 1
ATOM 783 O O . ILE A 1 97 ? -2.235 -6.828 -3.764 1.00 98.50 97 ILE A O 1
ATOM 787 N N . SER A 1 98 ? -3.658 -7.978 -2.480 1.00 98.12 98 SER A N 1
ATOM 788 C CA . SER A 1 98 ? -4.314 -8.652 -3.611 1.00 98.12 98 SER A CA 1
ATOM 789 C C . SER A 1 98 ? -4.959 -7.664 -4.589 1.00 98.12 98 SER A C 1
ATOM 791 O O . SER A 1 98 ? -4.863 -7.873 -5.790 1.00 98.12 98 SER A O 1
ATOM 793 N N . LEU A 1 99 ? -5.572 -6.575 -4.110 1.00 98.44 99 LEU A N 1
ATOM 794 C CA . LEU A 1 99 ? -6.116 -5.534 -4.993 1.00 98.44 99 LEU A CA 1
ATOM 795 C C . LEU A 1 99 ? -5.017 -4.763 -5.734 1.00 98.44 99 LEU A C 1
ATOM 797 O O . LEU A 1 99 ? -5.227 -4.342 -6.870 1.00 98.44 99 LEU A O 1
ATOM 801 N N . ALA A 1 100 ? -3.854 -4.576 -5.107 1.00 98.31 100 ALA A N 1
ATOM 802 C CA . ALA A 1 100 ? -2.687 -3.989 -5.758 1.00 98.31 100 ALA A CA 1
ATOM 803 C C . ALA A 1 100 ? -2.112 -4.913 -6.843 1.00 98.31 100 ALA A C 1
ATOM 805 O O . ALA A 1 100 ? -1.766 -4.447 -7.927 1.00 98.31 100 ALA A O 1
ATOM 806 N N . GLU A 1 101 ? -2.066 -6.221 -6.574 1.00 97.88 101 GLU A N 1
ATOM 807 C CA . GLU A 1 101 ? -1.694 -7.251 -7.547 1.00 97.88 101 GLU A CA 1
ATOM 808 C C . GLU A 1 101 ? -2.640 -7.245 -8.751 1.00 97.88 101 GLU A C 1
ATOM 810 O O . GLU A 1 101 ? -2.179 -7.056 -9.877 1.00 97.88 101 GLU A O 1
ATOM 815 N N . ASP A 1 102 ? -3.951 -7.328 -8.510 1.00 97.62 102 ASP A N 1
ATOM 816 C CA . ASP A 1 102 ? -4.978 -7.267 -9.557 1.00 97.62 102 ASP A CA 1
ATOM 817 C C . ASP A 1 102 ? -4.876 -5.962 -10.368 1.00 97.62 102 ASP A C 1
ATOM 819 O O . ASP A 1 102 ? -5.020 -5.958 -11.594 1.00 97.62 102 ASP A O 1
ATOM 823 N N . TYR A 1 103 ? -4.603 -4.836 -9.697 1.00 97.38 103 TYR A N 1
ATOM 824 C CA . TYR A 1 103 ? -4.419 -3.551 -10.364 1.00 97.38 103 TYR A CA 1
ATOM 825 C C . TYR A 1 103 ? -3.204 -3.565 -11.292 1.00 97.38 103 TYR A C 1
ATOM 827 O O . TYR A 1 103 ? -3.350 -3.203 -12.459 1.00 97.38 103 TYR A O 1
ATOM 835 N N . SER A 1 104 ? -2.049 -4.027 -10.806 1.00 96.56 104 SER A N 1
ATOM 836 C CA . SER A 1 104 ? -0.816 -4.144 -11.591 1.00 96.56 104 SER A CA 1
ATOM 837 C C . SER A 1 104 ? -1.022 -5.002 -12.845 1.00 96.56 104 SER A C 1
ATOM 839 O O . SER A 1 104 ? -0.684 -4.574 -13.953 1.00 96.56 104 SER A O 1
ATOM 841 N N . GLU A 1 105 ? -1.689 -6.157 -12.706 1.00 96.00 105 GLU A N 1
ATOM 842 C CA . GLU A 1 105 ? -2.053 -7.009 -13.846 1.00 96.00 105 GLU A CA 1
ATOM 843 C C . GLU A 1 105 ? -2.973 -6.279 -14.834 1.00 96.00 105 GLU A C 1
ATOM 845 O O . GLU A 1 105 ? -2.743 -6.327 -16.045 1.00 96.00 105 GLU A O 1
ATOM 850 N N . SER A 1 106 ? -3.982 -5.553 -14.336 1.00 95.69 106 SER A N 1
ATOM 851 C CA . SER A 1 106 ? -4.958 -4.843 -15.176 1.00 95.69 106 SER A CA 1
ATOM 852 C C . SER A 1 106 ? -4.342 -3.738 -16.041 1.00 95.69 106 SER A C 1
ATOM 854 O O . SER A 1 106 ? -4.840 -3.465 -17.134 1.00 95.69 106 SER A O 1
ATOM 856 N N . ILE A 1 107 ? -3.243 -3.130 -15.581 1.00 94.69 107 ILE A N 1
ATOM 857 C CA . ILE A 1 107 ? -2.496 -2.101 -16.320 1.00 94.69 107 ILE A CA 1
ATOM 858 C C . ILE A 1 107 ? -1.281 -2.671 -17.068 1.00 94.69 107 ILE A C 1
ATOM 860 O O . ILE A 1 107 ? -0.511 -1.917 -17.664 1.00 94.69 107 ILE A O 1
ATOM 864 N N . GLY A 1 108 ? -1.120 -3.999 -17.078 1.00 94.75 108 GLY A N 1
ATOM 865 C CA . GLY A 1 108 ? -0.070 -4.703 -17.814 1.00 94.75 108 GLY A CA 1
ATOM 866 C C . GLY A 1 108 ? 1.334 -4.550 -17.223 1.00 94.75 108 GLY A C 1
ATOM 867 O O . GLY A 1 108 ? 2.317 -4.774 -17.938 1.00 94.75 108 GLY A O 1
ATOM 868 N N . ILE A 1 109 ? 1.443 -4.176 -15.946 1.00 94.50 109 ILE A N 1
ATOM 869 C CA . ILE A 1 109 ? 2.721 -4.015 -15.254 1.00 94.50 109 ILE A CA 1
ATOM 870 C C . ILE A 1 109 ? 3.152 -5.361 -14.642 1.00 94.50 109 ILE A C 1
ATOM 872 O O . ILE A 1 109 ? 2.391 -5.992 -13.914 1.00 94.50 109 ILE A O 1
ATOM 876 N N . PRO A 1 110 ? 4.358 -5.863 -14.965 1.00 93.81 110 PRO A N 1
ATOM 877 C CA . PRO A 1 110 ? 4.748 -7.237 -14.645 1.00 93.81 110 PRO A CA 1
ATOM 878 C C . PRO A 1 110 ? 5.355 -7.429 -13.250 1.00 93.81 110 PRO A C 1
ATOM 880 O O . PRO A 1 110 ? 5.642 -8.570 -12.891 1.00 93.81 110 PRO A O 1
ATOM 883 N N . ALA A 1 111 ? 5.609 -6.370 -12.483 1.00 96.00 111 ALA A N 1
ATOM 884 C CA . ALA A 1 111 ? 6.305 -6.480 -11.206 1.00 96.00 111 ALA A CA 1
ATOM 885 C C . ALA A 1 111 ? 5.694 -5.586 -10.125 1.00 96.00 111 ALA A C 1
ATOM 887 O O . ALA A 1 111 ? 5.114 -4.535 -10.399 1.00 96.00 111 ALA A O 1
ATOM 888 N N . ILE A 1 112 ? 5.842 -6.030 -8.880 1.00 98.00 112 ILE A N 1
ATOM 889 C CA . ILE A 1 112 ? 5.476 -5.285 -7.680 1.00 98.00 112 ILE A CA 1
ATOM 890 C C . ILE A 1 112 ? 6.678 -5.261 -6.760 1.00 98.00 112 ILE A C 1
ATOM 892 O O . ILE A 1 112 ? 7.293 -6.302 -6.504 1.00 98.00 112 ILE A O 1
ATOM 896 N N . VAL A 1 113 ? 6.976 -4.076 -6.256 1.00 97.94 113 VAL A N 1
ATOM 897 C CA . VAL A 1 113 ? 8.146 -3.790 -5.440 1.00 97.94 113 VAL A CA 1
ATOM 898 C C . VAL A 1 113 ? 7.691 -3.137 -4.142 1.00 97.94 113 VAL A C 1
ATOM 900 O O . VAL A 1 113 ? 6.699 -2.411 -4.125 1.00 97.94 113 VAL A O 1
ATOM 903 N N . LEU A 1 114 ? 8.382 -3.426 -3.044 1.00 97.94 114 LEU A N 1
ATOM 904 C CA . LEU A 1 114 ? 8.168 -2.766 -1.759 1.00 97.94 114 LEU A CA 1
ATOM 905 C C . LEU A 1 114 ? 9.419 -2.842 -0.899 1.00 97.94 114 LEU A C 1
ATOM 907 O O . LEU A 1 114 ? 10.220 -3.767 -1.045 1.00 97.94 114 LEU A O 1
ATOM 911 N N . HIS A 1 115 ? 9.528 -1.934 0.062 1.00 96.62 115 HIS A N 1
ATOM 912 C CA . HIS A 1 115 ? 10.466 -2.079 1.165 1.00 96.62 115 HIS A CA 1
ATOM 913 C C . HIS A 1 115 ? 9.774 -2.593 2.420 1.00 96.62 115 HIS A C 1
ATOM 915 O O . HIS A 1 115 ? 8.641 -2.233 2.737 1.00 96.62 115 HIS A O 1
ATOM 921 N N . VAL A 1 116 ? 10.495 -3.409 3.181 1.00 94.94 116 VAL A N 1
ATOM 922 C CA . VAL A 1 116 ? 10.092 -3.790 4.531 1.00 94.94 116 VAL A CA 1
ATOM 923 C C . VAL A 1 116 ? 11.256 -3.619 5.492 1.00 94.94 116 VAL A C 1
ATOM 925 O O . VAL A 1 116 ? 12.358 -4.108 5.250 1.00 94.94 116 VAL A O 1
ATOM 928 N N . GLU A 1 117 ? 11.015 -2.915 6.596 1.00 93.00 117 GLU A N 1
ATOM 929 C CA . GLU A 1 117 ? 11.975 -2.818 7.696 1.00 93.00 117 GLU A CA 1
ATOM 930 C C . GLU A 1 117 ? 12.235 -4.207 8.286 1.00 93.00 117 GLU A C 1
ATOM 932 O O . GLU A 1 117 ? 11.296 -4.955 8.567 1.00 93.00 117 GLU A O 1
ATOM 937 N N . LYS A 1 118 ? 13.500 -4.548 8.549 1.00 93.31 118 LYS A N 1
ATOM 938 C CA . LYS A 1 118 ? 13.885 -5.845 9.141 1.00 93.31 118 LYS A CA 1
ATOM 939 C C . LYS A 1 118 ? 13.296 -6.068 10.531 1.00 93.31 118 LYS A C 1
ATOM 941 O O . LYS A 1 118 ? 13.158 -7.201 10.977 1.00 93.31 118 LYS A O 1
ATOM 946 N N . THR A 1 119 ? 12.954 -4.989 11.228 1.00 92.12 119 THR A N 1
ATOM 947 C CA . THR A 1 119 ? 12.277 -5.038 12.528 1.00 92.12 119 THR A CA 1
ATOM 948 C C . THR A 1 119 ? 10.786 -5.368 12.399 1.00 92.12 119 THR A C 1
ATOM 950 O O . THR A 1 119 ? 10.165 -5.782 13.378 1.00 92.12 119 THR A O 1
ATOM 953 N N . ASN A 1 120 ? 10.199 -5.240 11.203 1.00 90.81 120 ASN A N 1
ATOM 954 C CA . ASN A 1 120 ? 8.793 -5.517 10.931 1.00 90.81 120 ASN A CA 1
ATOM 955 C C . ASN A 1 120 ? 8.580 -6.969 10.470 1.00 90.81 120 ASN A C 1
ATOM 957 O O . ASN A 1 120 ? 8.080 -7.243 9.376 1.00 90.81 120 ASN A O 1
ATOM 961 N N . GLU A 1 121 ? 8.938 -7.913 11.344 1.00 92.44 121 GLU A N 1
ATOM 962 C CA . GLU A 1 121 ? 8.865 -9.358 11.083 1.00 92.44 121 GLU A CA 1
ATOM 963 C C . GLU A 1 121 ? 7.463 -9.800 10.623 1.00 92.44 121 GLU A C 1
ATOM 965 O O . GLU A 1 121 ? 7.316 -10.643 9.742 1.00 92.44 121 GLU A O 1
ATOM 970 N N . GLY A 1 122 ? 6.405 -9.192 11.171 1.00 91.19 122 GLY A N 1
ATOM 971 C CA . GLY A 1 122 ? 5.026 -9.493 10.784 1.00 91.19 122 GLY A CA 1
ATOM 972 C C . GLY A 1 122 ? 4.730 -9.173 9.316 1.00 91.19 122 GLY A C 1
ATOM 973 O O . GLY A 1 122 ? 4.145 -10.004 8.616 1.00 91.19 122 GLY A O 1
ATOM 974 N N . ALA A 1 123 ? 5.152 -7.997 8.838 1.00 92.31 123 ALA A N 1
ATOM 975 C CA . ALA A 1 123 ? 5.001 -7.616 7.435 1.00 92.31 123 ALA A CA 1
ATOM 976 C C . ALA A 1 123 ? 5.915 -8.451 6.529 1.00 92.31 123 ALA A C 1
ATOM 978 O O . ALA A 1 123 ? 5.450 -8.964 5.513 1.00 92.31 123 ALA A O 1
ATOM 979 N N . TYR A 1 124 ? 7.169 -8.681 6.932 1.00 96.06 124 TYR A N 1
ATOM 980 C CA . TYR A 1 124 ? 8.102 -9.522 6.179 1.00 96.06 124 TYR A CA 1
ATOM 981 C C . TYR A 1 124 ? 7.527 -10.929 5.942 1.00 96.06 124 TYR A C 1
ATOM 983 O O . TYR A 1 124 ? 7.443 -11.397 4.804 1.00 96.06 124 TYR A O 1
ATOM 991 N N . GLN A 1 125 ? 7.010 -11.576 6.992 1.00 95.56 125 GLN A N 1
ATOM 992 C CA . GLN A 1 125 ? 6.369 -12.889 6.881 1.00 95.56 125 GLN A CA 1
ATOM 993 C C . GLN A 1 125 ? 5.089 -12.862 6.038 1.00 95.56 125 GLN A C 1
ATOM 995 O O . GLN A 1 125 ? 4.810 -13.823 5.317 1.00 95.56 125 GLN A O 1
ATOM 1000 N N . LEU A 1 126 ? 4.300 -11.784 6.106 1.00 95.00 126 LEU A N 1
ATOM 1001 C CA . LEU A 1 126 ? 3.133 -11.598 5.243 1.00 95.00 126 LEU A CA 1
ATOM 1002 C C . LEU A 1 126 ? 3.546 -11.563 3.765 1.00 95.00 126 LEU A C 1
ATOM 1004 O O . LEU A 1 126 ? 3.014 -12.340 2.974 1.00 95.00 126 LEU A O 1
ATOM 1008 N N . TYR A 1 127 ? 4.516 -10.724 3.399 1.00 97.69 127 TYR A N 1
ATOM 1009 C CA . TYR A 1 127 ? 4.978 -10.593 2.017 1.00 97.69 127 TYR A CA 1
ATOM 1010 C C . TYR A 1 127 ? 5.570 -11.903 1.485 1.00 97.69 127 TYR A C 1
ATOM 1012 O O . TYR A 1 127 ? 5.195 -12.356 0.401 1.00 97.69 127 TYR A O 1
ATOM 1020 N N . ARG A 1 128 ? 6.400 -12.592 2.278 1.00 97.69 128 ARG A N 1
ATOM 1021 C CA . ARG A 1 128 ? 6.941 -13.917 1.922 1.00 97.69 128 ARG A CA 1
ATOM 1022 C C . ARG A 1 128 ? 5.838 -14.942 1.652 1.00 97.69 128 ARG A C 1
ATOM 1024 O O . ARG A 1 128 ? 5.913 -15.671 0.664 1.00 97.69 128 ARG A O 1
ATOM 1031 N N . LYS A 1 129 ? 4.791 -14.981 2.485 1.00 96.94 129 LYS A N 1
ATOM 1032 C CA . LYS A 1 129 ? 3.624 -15.867 2.285 1.00 96.94 129 LYS A CA 1
ATOM 1033 C C . LYS A 1 129 ? 2.842 -15.540 1.015 1.00 96.94 129 LYS A C 1
ATOM 1035 O O . LYS A 1 129 ? 2.282 -16.447 0.408 1.00 96.94 129 LYS A O 1
ATOM 1040 N N . LEU A 1 130 ? 2.817 -14.272 0.612 1.00 96.69 130 LEU A N 1
ATOM 1041 C CA . LEU A 1 130 ? 2.169 -13.809 -0.618 1.00 96.69 130 LEU A CA 1
ATOM 1042 C C . LEU A 1 130 ? 3.042 -14.001 -1.871 1.00 96.69 130 LEU A C 1
ATOM 1044 O O . LEU A 1 130 ? 2.592 -13.726 -2.982 1.00 96.69 130 LEU A O 1
ATOM 1048 N N . GLY A 1 131 ? 4.261 -14.528 -1.719 1.00 97.25 131 GLY A N 1
ATOM 1049 C CA . GLY A 1 131 ? 5.150 -14.876 -2.828 1.00 97.25 131 GLY A CA 1
ATOM 1050 C C . GLY A 1 131 ? 6.146 -13.785 -3.218 1.00 97.25 131 GLY A C 1
ATOM 1051 O O . GLY A 1 131 ? 6.842 -13.953 -4.222 1.00 97.25 131 GLY A O 1
ATOM 1052 N N . TYR A 1 132 ? 6.246 -12.710 -2.432 1.00 97.81 132 TYR A N 1
ATOM 1053 C CA . TYR A 1 132 ? 7.336 -11.746 -2.550 1.00 97.81 132 TYR A CA 1
ATOM 1054 C C . TYR A 1 132 ? 8.643 -12.387 -2.091 1.00 97.81 132 TYR A C 1
ATOM 1056 O O . TYR A 1 132 ? 8.668 -13.211 -1.171 1.00 97.81 132 TYR A O 1
ATOM 1064 N N . ARG A 1 133 ? 9.738 -12.011 -2.742 1.00 97.44 133 ARG A N 1
ATOM 1065 C CA . ARG A 1 133 ? 11.083 -12.506 -2.459 1.00 97.44 133 ARG A CA 1
ATOM 1066 C C . ARG A 1 133 ? 12.014 -11.340 -2.188 1.00 97.44 133 ARG A C 1
ATOM 1068 O O . ARG A 1 133 ? 11.880 -10.290 -2.807 1.00 97.44 133 ARG A O 1
ATOM 1075 N N . ASP A 1 134 ? 12.954 -11.557 -1.286 1.00 97.31 134 ASP A N 1
ATOM 1076 C CA . ASP A 1 134 ? 14.050 -10.640 -1.003 1.00 97.31 134 ASP A CA 1
ATOM 1077 C C . ASP A 1 134 ? 14.837 -10.412 -2.304 1.00 97.31 134 ASP A C 1
ATOM 1079 O O . ASP A 1 134 ? 15.217 -11.372 -2.981 1.00 97.31 134 ASP A O 1
ATOM 1083 N N . HIS A 1 135 ? 15.026 -9.149 -2.669 1.00 95.00 135 HIS A N 1
ATOM 1084 C CA . HIS A 1 135 ? 15.779 -8.732 -3.847 1.00 95.00 135 HIS A CA 1
ATOM 1085 C C . HIS A 1 135 ? 17.122 -8.128 -3.443 1.00 95.00 135 HIS A C 1
ATOM 1087 O O . HIS A 1 135 ? 18.162 -8.579 -3.916 1.00 95.00 135 HIS A O 1
ATOM 1093 N N . GLU A 1 136 ? 17.096 -7.165 -2.521 1.00 95.31 136 GLU A N 1
ATOM 1094 C CA . GLU A 1 136 ? 18.290 -6.485 -2.029 1.00 95.31 136 GLU A CA 1
ATOM 1095 C C . GLU A 1 136 ? 18.167 -6.175 -0.533 1.00 95.31 136 GLU A C 1
ATOM 1097 O O . GLU A 1 136 ? 17.109 -5.782 -0.038 1.00 95.31 136 GLU A O 1
ATOM 1102 N N . ASP A 1 137 ? 19.267 -6.359 0.194 1.00 95.38 137 ASP A N 1
ATOM 1103 C CA . ASP A 1 137 ? 19.405 -5.933 1.583 1.00 95.38 137 ASP A CA 1
ATOM 1104 C C . ASP A 1 137 ? 20.025 -4.529 1.622 1.00 95.38 137 ASP A C 1
ATOM 1106 O O . ASP A 1 137 ? 21.187 -4.352 1.262 1.00 95.38 137 ASP A O 1
ATOM 1110 N N . GLN A 1 138 ? 19.258 -3.543 2.088 1.00 94.19 138 GLN A N 1
ATOM 1111 C CA . GLN A 1 138 ? 19.665 -2.137 2.160 1.00 94.19 138 GLN A CA 1
ATOM 1112 C C . GLN A 1 138 ? 19.933 -1.698 3.610 1.00 94.19 138 GLN A C 1
ATOM 1114 O O . GLN A 1 138 ? 19.607 -0.587 4.035 1.00 94.19 138 GLN A O 1
ATOM 1119 N N . GLY A 1 139 ? 20.502 -2.591 4.423 1.00 94.06 139 GLY A N 1
ATOM 1120 C CA . GLY A 1 139 ? 20.854 -2.304 5.811 1.00 94.06 139 GLY A CA 1
ATOM 1121 C C . GLY A 1 139 ? 19.676 -2.518 6.756 1.00 94.06 139 GLY A C 1
ATOM 1122 O O . GLY A 1 139 ? 19.523 -3.614 7.292 1.00 94.06 139 GLY A O 1
ATOM 1123 N N . ASN A 1 140 ? 18.858 -1.489 6.994 1.00 93.06 140 ASN A N 1
ATOM 1124 C CA . ASN A 1 140 ? 17.728 -1.581 7.937 1.00 93.06 140 ASN A CA 1
ATOM 1125 C C . ASN A 1 140 ? 16.462 -2.172 7.309 1.00 93.06 140 ASN A C 1
ATOM 1127 O O . ASN A 1 140 ? 15.638 -2.756 8.014 1.00 93.06 140 ASN A O 1
ATOM 1131 N N . ARG A 1 141 ? 16.350 -2.093 5.984 1.00 95.00 141 ARG A N 1
ATOM 1132 C CA . ARG A 1 141 ? 15.205 -2.562 5.209 1.00 95.00 141 ARG A CA 1
ATOM 1133 C C . ARG A 1 141 ? 15.6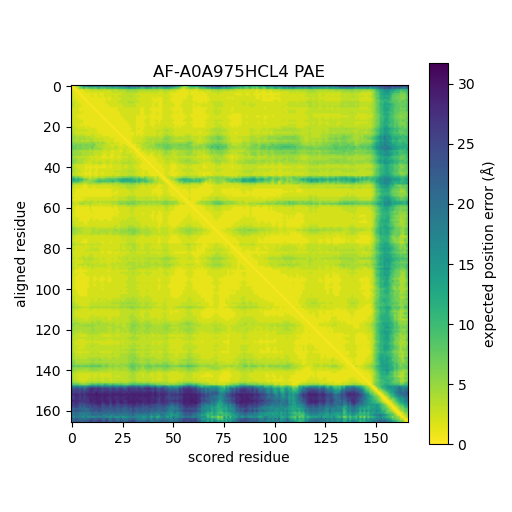39 -3.528 4.116 1.00 95.00 141 ARG A C 1
ATOM 1135 O O . ARG A 1 141 ? 16.794 -3.532 3.693 1.00 95.00 141 ARG A O 1
ATOM 1142 N N . ILE A 1 142 ? 14.699 -4.345 3.674 1.00 96.62 142 ILE A N 1
ATOM 1143 C CA . ILE A 1 142 ? 14.862 -5.280 2.565 1.00 96.62 142 ILE A CA 1
ATOM 1144 C C . ILE A 1 142 ? 13.941 -4.812 1.445 1.00 96.62 142 ILE A C 1
ATOM 1146 O O . ILE A 1 142 ? 12.742 -4.625 1.667 1.00 96.62 142 ILE A O 1
ATOM 1150 N N . LEU A 1 143 ? 14.502 -4.642 0.253 1.00 97.19 143 LEU A N 1
ATOM 1151 C CA . LEU A 1 143 ? 13.739 -4.489 -0.974 1.00 97.19 143 LEU A CA 1
ATOM 1152 C C . LEU A 1 143 ? 13.194 -5.864 -1.362 1.00 97.19 143 LEU A C 1
ATOM 1154 O O . LEU A 1 143 ? 13.954 -6.822 -1.528 1.00 97.19 143 LEU A O 1
ATOM 1158 N N . MET A 1 144 ? 11.877 -5.982 -1.484 1.00 97.69 144 MET A N 1
ATOM 1159 C CA . MET A 1 144 ? 11.194 -7.213 -1.862 1.00 97.69 144 MET A CA 1
ATOM 1160 C C . MET A 1 144 ? 10.472 -7.045 -3.193 1.00 97.69 144 MET A C 1
ATOM 1162 O O . MET A 1 144 ? 9.876 -6.006 -3.468 1.00 97.69 144 MET A O 1
ATOM 1166 N N . VAL A 1 145 ? 10.480 -8.107 -3.997 1.00 97.50 145 VAL A N 1
ATOM 1167 C CA . VAL A 1 145 ? 9.894 -8.120 -5.340 1.00 97.50 145 VAL A CA 1
ATOM 1168 C C . VAL A 1 145 ? 8.976 -9.321 -5.521 1.00 97.50 145 VAL A C 1
ATOM 1170 O O . VAL A 1 145 ? 9.285 -10.443 -5.104 1.00 97.50 145 VAL A O 1
ATOM 1173 N N . LYS A 1 146 ? 7.858 -9.098 -6.212 1.00 97.12 146 LYS A N 1
ATOM 1174 C CA . LYS A 1 146 ? 7.015 -10.143 -6.790 1.00 97.12 146 LYS A CA 1
ATOM 1175 C C . LYS A 1 146 ? 6.811 -9.870 -8.275 1.00 97.12 146 LYS A C 1
ATOM 1177 O O . LYS A 1 146 ? 6.234 -8.861 -8.663 1.00 97.12 146 LYS A O 1
ATOM 1182 N N . GLU A 1 147 ? 7.260 -10.805 -9.102 1.00 94.81 147 GLU A N 1
ATOM 1183 C CA . GLU A 1 147 ? 6.955 -10.816 -10.532 1.00 94.81 147 GLU A CA 1
ATOM 1184 C C . GLU A 1 147 ? 5.598 -11.485 -10.760 1.00 94.81 147 GLU A C 1
ATOM 1186 O O . GLU A 1 147 ? 5.345 -12.600 -10.285 1.00 94.81 147 GLU A O 1
ATOM 1191 N N . LEU A 1 148 ? 4.734 -10.814 -11.512 1.00 88.44 148 LEU A N 1
ATOM 1192 C CA . LEU A 1 148 ? 3.439 -11.317 -11.939 1.00 88.44 148 LEU A CA 1
ATOM 1193 C C . LEU A 1 148 ? 3.639 -12.098 -13.237 1.00 88.44 148 LEU A C 1
ATOM 1195 O O . LEU A 1 148 ? 4.279 -11.641 -14.188 1.00 88.44 148 LEU A O 1
ATOM 1199 N N . ARG A 1 149 ? 3.135 -13.333 -13.282 1.00 71.94 149 ARG A N 1
ATOM 1200 C CA . ARG A 1 149 ? 3.300 -14.181 -14.467 1.00 71.94 149 ARG A CA 1
ATOM 1201 C C . ARG A 1 149 ? 2.485 -13.594 -15.615 1.00 71.94 149 ARG A C 1
ATOM 1203 O O . ARG A 1 149 ? 1.262 -13.569 -15.548 1.00 71.94 149 ARG A O 1
ATOM 1210 N N . LYS A 1 150 ? 3.143 -13.225 -16.716 1.00 55.69 150 LYS A N 1
ATOM 1211 C CA . LYS A 1 150 ? 2.443 -12.917 -17.969 1.00 55.69 150 LYS A CA 1
ATOM 1212 C C . LYS A 1 150 ? 1.694 -14.156 -18.466 1.00 55.69 150 LYS A C 1
ATOM 1214 O O . LYS A 1 150 ? 2.310 -15.183 -18.755 1.00 55.69 150 LYS A O 1
ATOM 1219 N N . GLN A 1 151 ? 0.375 -14.051 -18.634 1.00 44.34 151 GLN A N 1
ATOM 1220 C CA . GLN A 1 151 ? -0.334 -14.922 -19.569 1.00 44.34 151 GLN A CA 1
ATOM 1221 C C . GLN A 1 151 ? 0.114 -14.537 -20.987 1.00 44.34 151 GLN A C 1
ATOM 1223 O O . GLN A 1 151 ? -0.374 -13.571 -21.562 1.00 44.34 151 GLN A O 1
ATOM 1228 N N . GLY A 1 152 ? 1.086 -15.276 -21.530 1.00 43.81 152 GLY A N 1
ATOM 1229 C CA . GLY A 1 152 ? 1.520 -15.171 -22.926 1.00 43.81 152 GLY A CA 1
ATOM 1230 C C . GLY A 1 152 ? 2.968 -14.712 -23.108 1.00 43.81 152 GLY A C 1
ATOM 1231 O O . GLY A 1 152 ? 3.320 -13.582 -22.791 1.00 43.81 152 GLY A O 1
ATOM 1232 N N . ASN A 1 153 ? 3.784 -15.629 -23.642 1.00 43.72 153 ASN A N 1
ATOM 1233 C CA . ASN A 1 153 ? 5.101 -15.465 -24.273 1.00 43.72 153 ASN A CA 1
ATOM 1234 C C . ASN A 1 153 ? 5.777 -14.091 -24.132 1.00 43.72 153 ASN A C 1
ATOM 1236 O O . ASN A 1 153 ? 5.782 -13.292 -25.067 1.00 43.72 153 ASN A O 1
ATOM 1240 N N . MET A 1 154 ? 6.472 -13.875 -23.019 1.00 45.62 154 MET A N 1
ATOM 1241 C CA . MET A 1 154 ? 7.576 -12.922 -22.983 1.00 45.62 154 MET A CA 1
ATOM 1242 C C . MET A 1 154 ? 8.862 -13.690 -22.700 1.00 45.62 154 MET A C 1
ATOM 1244 O O . MET A 1 154 ? 8.891 -14.566 -21.834 1.00 45.62 154 MET A O 1
ATOM 1248 N N . LYS A 1 155 ? 9.905 -13.430 -23.494 1.00 41.53 155 LYS A N 1
ATOM 1249 C CA . LYS A 1 155 ? 11.211 -14.063 -23.296 1.00 41.53 155 LYS A CA 1
ATOM 1250 C C . LYS A 1 155 ? 11.783 -13.592 -21.948 1.00 41.53 155 LYS A C 1
ATOM 1252 O O . LYS A 1 155 ? 11.657 -12.407 -21.644 1.00 41.53 155 LYS A O 1
ATOM 1257 N N . PRO A 1 156 ? 12.408 -14.473 -21.150 1.00 40.00 156 PRO A N 1
ATOM 1258 C CA . PRO A 1 156 ? 13.112 -14.051 -19.942 1.00 40.00 156 PRO A CA 1
ATOM 1259 C C . PRO A 1 156 ? 14.237 -13.075 -20.330 1.00 40.00 156 PRO A C 1
ATOM 1261 O O . PRO A 1 156 ? 15.105 -13.470 -21.108 1.00 40.00 156 PRO A O 1
ATOM 1264 N N . GLY A 1 157 ? 14.223 -11.825 -19.837 1.00 47.06 157 GLY A N 1
ATOM 1265 C CA . GLY A 1 157 ? 15.389 -10.931 -19.964 1.00 47.06 157 GLY A CA 1
ATOM 1266 C C . GLY A 1 157 ? 15.205 -9.412 -20.126 1.00 47.06 157 GLY A C 1
ATOM 1267 O O . GLY A 1 157 ? 16.224 -8.742 -20.224 1.00 47.06 157 GLY A O 1
ATOM 1268 N N . GLU A 1 158 ? 13.997 -8.833 -20.148 1.00 45.62 158 GLU A N 1
ATOM 1269 C CA . GLU A 1 158 ? 13.809 -7.379 -20.414 1.00 45.62 158 GLU A CA 1
ATOM 1270 C C . GLU A 1 158 ? 13.217 -6.565 -19.246 1.00 45.62 158 GLU A C 1
ATOM 1272 O O . GLU A 1 158 ? 12.572 -5.543 -19.449 1.00 45.62 158 GLU A O 1
ATOM 1277 N N . LEU A 1 159 ? 13.444 -6.984 -18.002 1.00 53.12 159 LEU A N 1
ATOM 1278 C CA . LEU A 1 159 ? 13.288 -6.101 -16.843 1.00 53.12 159 LEU A CA 1
ATOM 1279 C C . LEU A 1 159 ? 14.664 -5.983 -16.207 1.00 53.12 159 LEU A C 1
ATOM 1281 O O . LEU A 1 159 ? 15.151 -6.949 -15.629 1.00 53.12 159 LEU A O 1
ATOM 1285 N N . THR A 1 160 ? 15.332 -4.846 -16.388 1.00 53.25 160 THR A N 1
ATOM 1286 C CA . THR A 1 160 ? 16.598 -4.558 -15.707 1.00 53.25 160 THR A CA 1
ATOM 1287 C C . THR A 1 160 ? 16.285 -4.071 -14.292 1.00 53.25 160 THR A C 1
ATOM 1289 O O . THR A 1 160 ? 15.820 -2.940 -14.160 1.00 53.25 160 THR A O 1
ATOM 1292 N N . PRO A 1 161 ? 16.557 -4.861 -13.233 1.00 55.94 161 PRO A N 1
ATOM 1293 C CA . PRO A 1 161 ? 16.190 -4.506 -11.857 1.00 55.94 161 PRO A CA 1
ATOM 1294 C C . PRO A 1 161 ? 16.993 -3.332 -11.288 1.00 55.94 161 PRO A C 1
ATOM 1296 O O . PRO A 1 161 ? 16.636 -2.784 -10.256 1.00 55.94 161 PRO A O 1
ATOM 1299 N N . ALA A 1 162 ? 18.063 -2.915 -11.973 1.00 54.19 162 ALA A N 1
ATOM 1300 C CA . ALA A 1 162 ? 19.000 -1.880 -11.532 1.00 54.19 162 ALA A CA 1
ATOM 1301 C C . ALA A 1 162 ? 18.398 -0.465 -11.382 1.00 54.19 162 ALA A C 1
ATOM 1303 O O . ALA A 1 162 ? 19.142 0.469 -11.119 1.00 54.19 162 ALA A O 1
ATOM 1304 N N . ARG A 1 163 ? 17.089 -0.289 -11.599 1.00 60.69 163 ARG A N 1
ATOM 1305 C CA . ARG A 1 163 ? 16.353 0.973 -11.394 1.00 60.69 163 ARG A CA 1
ATOM 1306 C C . ARG A 1 163 ? 15.231 0.862 -10.363 1.00 60.69 163 ARG A C 1
ATOM 1308 O O . ARG A 1 163 ? 14.457 1.802 -10.195 1.00 60.69 163 ARG A O 1
ATOM 1315 N N . TRP A 1 164 ? 15.071 -0.293 -9.721 1.00 68.25 164 TRP A N 1
ATOM 1316 C CA . TRP A 1 164 ? 14.012 -0.502 -8.739 1.00 68.25 164 TRP A CA 1
ATOM 1317 C C . TRP A 1 164 ? 14.433 0.139 -7.416 1.00 68.25 164 TRP A C 1
ATOM 1319 O O . TRP A 1 164 ? 14.973 -0.510 -6.530 1.00 68.25 164 TRP A O 1
ATOM 1329 N N . THR A 1 165 ? 14.172 1.448 -7.361 1.00 60.69 165 THR A N 1
ATOM 1330 C CA . THR A 1 165 ? 14.351 2.402 -6.256 1.00 60.69 165 THR A CA 1
ATOM 1331 C C . THR A 1 165 ? 15.792 2.598 -5.756 1.00 60.69 165 THR A C 1
ATOM 1333 O O . THR A 1 165 ? 16.264 1.828 -4.919 1.00 60.69 165 THR A O 1
ATOM 1336 N N . ASP A 1 166 ? 16.420 3.682 -6.245 1.00 44.59 166 ASP A N 1
ATOM 1337 C CA . ASP A 1 166 ? 17.533 4.427 -5.615 1.00 44.59 166 ASP A CA 1
ATOM 1338 C C . ASP A 1 166 ? 17.005 5.409 -4.547 1.00 44.59 166 ASP A C 1
ATOM 1340 O O . ASP A 1 166 ? 15.943 6.032 -4.795 1.00 44.59 166 ASP A O 1
#

Nearest PDB structures (foldseek):
  8h6c-assembly1_F  TM=7.155E-01  e=6.096E-09  Homo sapiens
  2fia-assembly1_A  TM=7.875E-01  e=7.890E-08  Enterococcus faecalis V583
  8h6c-assembly1_G  TM=6.926E-01  e=9.341E-09  Homo sapiens
  5trm-assembly1_G  TM=7.244E-01  e=5.817E-08  Homo sapiens
  1cm0-assembly1_B  TM=6.693E-01  e=2.478E-08  Homo sapiens

Radius of gyration: 16.0 Å; Cα contacts (8 Å, |Δi|>4): 256; chains: 1; bounding box: 40×36×44 Å

Sequence (166 aa):
MDFVYRKAESSDSPRIAELFKEMLRTIYHTNDVKGYEDGYLNRFFSDGGDLIYVAELGKEVVAFLSIEVYKEDGYIYLDDFSVTAECRNKGIGTKLISLAEDYSESIGIPAIVLHVEKTNEGAYQLYRKLGYRDHEDQGNRILMVKELRKQGNMKPGELTPARWTD

pLDDT: mean 90.32, std 14.31, range [40.0, 98.81]

Foldseek 3Di:
DDKDKDWDAPVCVVQVQVQQLVVVCVVVVDNDDDTDDPCPCVVQNDPQLWTKMFIDDPNHTQWIWTWADPPVLQEIETEDTGGHPVCPPVCPRVVRVVVVVVSCVVVVRFKYKYKDFPVPVVVVVVCVVVPWDFDDDPDRITITMDTHDDPDDDDPDPNDCVVVDD

Mean predicted aligned error: 5.26 Å

Secondary structure (DSSP, 8-state):
-PEEEEE--GGGHHHHHHHHHHHHHHHHT-S----PPTTGGGGGGSTTS-EEEEEEETTEEEEEEEEEEETTTTEEEEEEEEE-GGGTTSSHHHHHHHHHHHHHHHTT--EEEEEEETT-HHHHHHHHHTT-EEEEE-SSEEEEEEEPPPSS---TT---GGGS--